Protein AF-A0A6L6JHS8-F1 (afdb_monomer)

Solvent-accessible surface area (backbone atoms only — not comparable to full-atom values): 5852 Å² total; per-residue (Å²): 134,89,77,78,85,77,58,64,76,78,71,48,80,60,59,57,98,88,36,49,46,73,53,50,49,50,37,46,49,68,16,49,50,54,20,61,74,34,54,91,40,62,73,65,15,51,48,33,54,68,42,35,65,56,46,46,51,52,42,51,52,54,44,68,78,38,78,58,49,69,59,52,52,50,46,35,63,73,76,53,56,80,68,93,66,79,89,72,74,85,83,82,82,86,128

Mean predicted aligned error: 9.4 Å

Secondary structure (DSSP, 8-state):
-------HHHHSPPEETTEEHHHHHHHHHHHHHHHHHTTTSHHHHHHHHHTHHHHHHHHHHHHHH-TTHHHHHHHHHHHS---S-TT--------

InterPro domains:
  IPR007792 Type IV secretion system VirB3/TrbD-like [PF05101] (2-87)

Organism: NCBI:txid1820333

pLDDT: mean 83.33, std 12.88, range [49.53, 96.69]

Sequence (95 aa):
MERTPVILGLTRQAKLWGLPMPYMLAVASVTVLPFMWTSQHLILSLTFLALGPVWYGLARIAAAANPNGTQVLRVILQKTPPALNRSRRKGRRYV

Structure (mmCIF, N/CA/C/O backbone):
data_AF-A0A6L6JHS8-F1
#
_entry.id   AF-A0A6L6JHS8-F1
#
loop_
_atom_site.group_PDB
_atom_site.id
_atom_site.type_symbol
_atom_site.label_atom_id
_atom_site.label_alt_id
_atom_site.label_comp_id
_atom_site.label_asym_id
_atom_site.label_entity_id
_atom_site.label_seq_id
_atom_site.pdbx_PDB_ins_code
_atom_site.Cartn_x
_atom_site.Cartn_y
_atom_site.Cartn_z
_atom_site.occupancy
_atom_site.B_iso_or_equiv
_atom_site.auth_seq_id
_atom_site.auth_comp_id
_atom_site.auth_asym_id
_atom_site.auth_atom_id
_atom_site.pdbx_PDB_model_num
ATOM 1 N N . MET A 1 1 ? -24.931 13.287 31.921 1.00 50.59 1 MET A N 1
ATOM 2 C CA . MET A 1 1 ? -23.905 12.681 31.044 1.00 50.59 1 MET A CA 1
ATOM 3 C C . MET A 1 1 ? -23.342 13.783 30.167 1.00 50.59 1 MET A C 1
ATOM 5 O O . MET A 1 1 ? -24.018 14.210 29.239 1.00 50.59 1 MET A O 1
ATOM 9 N N . GLU A 1 2 ? -22.166 14.300 30.509 1.00 61.75 2 GLU A N 1
ATOM 10 C CA . GLU A 1 2 ? -21.486 15.319 29.705 1.00 61.75 2 GLU A CA 1
ATOM 11 C C . GLU A 1 2 ? -21.052 14.697 28.373 1.00 61.75 2 GLU A C 1
ATOM 13 O O . GLU A 1 2 ? -20.355 13.682 28.347 1.00 61.75 2 GLU A O 1
ATOM 18 N N . ARG A 1 3 ? -21.514 15.255 27.250 1.00 67.81 3 ARG A N 1
ATOM 19 C CA . ARG A 1 3 ? -21.059 14.840 25.921 1.00 67.81 3 ARG A CA 1
ATOM 20 C C . ARG A 1 3 ? -19.918 15.754 25.506 1.00 67.81 3 ARG A C 1
ATOM 22 O O . ARG A 1 3 ? -20.149 16.911 25.172 1.00 67.81 3 ARG A O 1
ATOM 29 N N . THR A 1 4 ? -18.694 15.236 25.516 1.00 79.25 4 THR A N 1
ATOM 30 C CA . THR A 1 4 ? -17.547 15.932 24.925 1.00 79.25 4 THR A CA 1
ATOM 31 C C . THR A 1 4 ? -17.839 16.191 23.441 1.00 79.25 4 THR A C 1
ATOM 33 O O . THR A 1 4 ? -18.202 15.244 22.732 1.00 79.25 4 THR A O 1
ATOM 36 N N . PRO A 1 5 ? -17.712 17.434 22.942 1.00 76.75 5 PRO A N 1
ATOM 37 C CA . PRO A 1 5 ? -17.942 17.725 21.534 1.00 76.75 5 PRO A CA 1
ATOM 38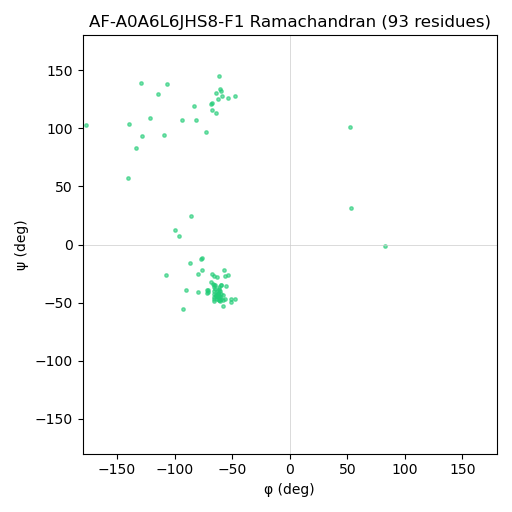 C C . PRO A 1 5 ? -16.906 16.981 20.683 1.00 76.75 5 PRO A C 1
ATOM 40 O O . PRO A 1 5 ? -15.709 17.257 20.738 1.00 76.75 5 PRO A O 1
ATOM 43 N N . VAL A 1 6 ? -17.364 16.006 19.895 1.00 76.94 6 VAL A N 1
ATOM 44 C CA . VAL A 1 6 ? -16.510 15.290 18.944 1.00 76.94 6 VAL A CA 1
ATOM 45 C C . VAL A 1 6 ? -16.382 16.144 17.691 1.00 76.94 6 VAL A C 1
ATOM 47 O O . VAL A 1 6 ? -17.309 16.239 16.889 1.00 76.94 6 VAL A O 1
ATOM 50 N N . ILE A 1 7 ? -15.212 16.749 17.500 1.00 83.44 7 ILE A N 1
ATOM 51 C CA . ILE A 1 7 ? -14.883 17.445 16.257 1.00 83.44 7 ILE A CA 1
ATOM 52 C C . ILE A 1 7 ? -14.646 16.377 15.185 1.00 83.44 7 ILE A C 1
ATOM 54 O O . ILE A 1 7 ? -13.558 15.810 15.076 1.00 83.44 7 ILE A O 1
ATOM 58 N N . LEU A 1 8 ? -15.680 16.098 14.389 1.00 74.94 8 LEU A N 1
ATOM 59 C CA . LEU A 1 8 ? -15.668 15.090 13.319 1.00 74.94 8 LEU A CA 1
ATOM 60 C C . LEU A 1 8 ? -14.513 15.281 12.320 1.00 74.94 8 LEU A C 1
ATOM 62 O O . LEU A 1 8 ? -14.046 14.318 11.717 1.00 74.94 8 LEU A O 1
ATOM 66 N N . GLY A 1 9 ? -14.018 16.512 12.165 1.00 77.38 9 GLY A N 1
ATOM 67 C CA . GLY A 1 9 ? -12.846 16.813 11.342 1.00 77.38 9 GLY A CA 1
ATOM 68 C C . GLY A 1 9 ? -11.546 16.191 11.867 1.00 77.38 9 GLY A C 1
ATOM 69 O O . GLY A 1 9 ? -10.764 15.685 11.070 1.00 77.38 9 GLY A O 1
ATOM 70 N N . LEU A 1 10 ? -11.339 16.162 13.191 1.00 76.00 10 LEU A N 1
ATOM 71 C CA . LEU A 1 10 ? -10.129 15.604 13.815 1.00 76.00 10 LEU A CA 1
ATOM 72 C C . LEU A 1 10 ? -10.163 14.075 13.908 1.00 76.00 10 LEU A C 1
ATOM 74 O O . LEU A 1 10 ? -9.120 13.429 13.972 1.00 76.00 10 LEU A O 1
ATOM 78 N N . THR A 1 11 ? -11.358 13.484 13.928 1.00 76.25 11 THR A N 1
ATOM 79 C CA . THR A 1 11 ? -11.526 12.025 13.962 1.00 76.25 11 THR A CA 1
ATOM 80 C C . THR A 1 11 ? -11.527 11.400 12.572 1.00 76.25 11 THR A C 1
ATOM 82 O O . THR A 1 11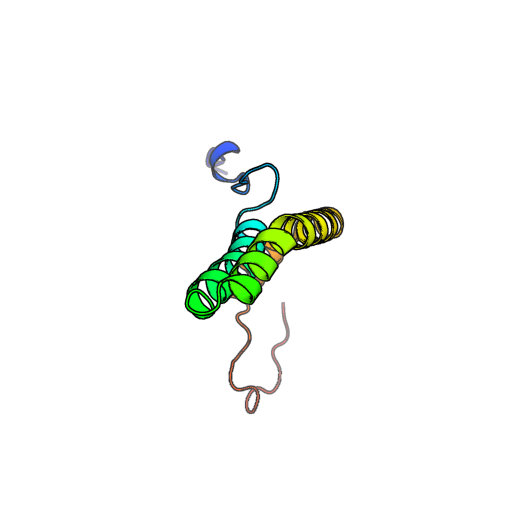 ? -11.343 10.186 12.444 1.00 76.25 11 THR A O 1
ATOM 85 N N . ARG A 1 12 ? -11.705 12.206 11.517 1.00 78.25 12 ARG A N 1
ATOM 86 C CA . ARG A 1 12 ? -11.666 11.728 10.139 1.00 78.25 12 ARG A CA 1
ATOM 87 C C . ARG A 1 12 ? -10.273 11.206 9.805 1.00 78.25 12 ARG A C 1
ATOM 89 O O . ARG A 1 12 ? -9.263 11.871 10.005 1.00 78.25 12 ARG A O 1
ATOM 96 N N . GLN A 1 13 ? -10.235 10.006 9.235 1.00 81.12 13 GLN A N 1
ATOM 97 C CA . GLN A 1 13 ? -9.008 9.401 8.735 1.00 81.12 13 GLN A CA 1
ATOM 98 C C . GLN A 1 13 ? -8.305 10.359 7.760 1.00 81.12 13 GLN A C 1
ATOM 100 O O . GLN A 1 13 ? -8.901 10.775 6.763 1.00 81.12 13 GLN A O 1
ATOM 105 N N . ALA A 1 14 ? -7.030 10.654 8.022 1.00 85.81 14 ALA A N 1
ATOM 106 C CA . ALA A 1 14 ? -6.191 11.399 7.094 1.00 85.81 14 ALA A CA 1
ATOM 107 C C . ALA A 1 14 ? -6.078 10.639 5.761 1.00 85.81 14 ALA A C 1
ATOM 109 O O . ALA A 1 14 ? -5.853 9.420 5.736 1.00 85.81 14 ALA A O 1
ATOM 110 N N . LYS A 1 15 ? -6.248 11.363 4.654 1.00 88.38 15 LYS A N 1
ATOM 111 C CA . LYS A 1 15 ? -6.161 10.836 3.291 1.00 88.38 15 LYS A CA 1
ATOM 112 C C . LYS A 1 15 ? -5.219 11.712 2.476 1.00 88.38 15 LYS A C 1
ATOM 114 O O . LYS A 1 15 ? -5.308 12.931 2.556 1.00 88.38 15 LYS A O 1
ATOM 119 N N . LEU A 1 16 ? -4.382 11.085 1.661 1.00 89.81 16 LEU A N 1
ATOM 120 C CA . LEU A 1 16 ? -3.601 11.751 0.624 1.00 89.81 16 LEU A CA 1
ATOM 121 C C . LEU A 1 16 ? -4.099 11.242 -0.723 1.00 89.81 16 LEU A C 1
ATOM 123 O O . LEU A 1 16 ? -4.251 10.037 -0.907 1.00 89.81 16 LEU A O 1
ATOM 127 N N . TRP A 1 17 ? -4.416 12.164 -1.635 1.00 89.12 17 TRP A N 1
ATOM 128 C CA . TRP A 1 17 ? -4.877 11.840 -2.992 1.00 89.12 17 TRP A CA 1
ATOM 129 C C . TRP A 1 17 ? -6.079 10.872 -3.018 1.00 89.12 17 TRP A C 1
ATOM 131 O O . TRP A 1 17 ? -6.251 10.059 -3.917 1.00 89.12 17 TRP A O 1
ATOM 141 N N . GLY A 1 18 ? -6.943 10.948 -1.999 1.00 87.94 18 GLY A N 1
ATOM 142 C CA . GLY A 1 18 ? -8.137 10.105 -1.876 1.00 87.94 18 GLY A CA 1
ATOM 143 C C . GLY A 1 18 ? -7.896 8.714 -1.277 1.00 87.94 18 GLY A C 1
ATOM 144 O O . GLY A 1 18 ? -8.865 7.979 -1.062 1.00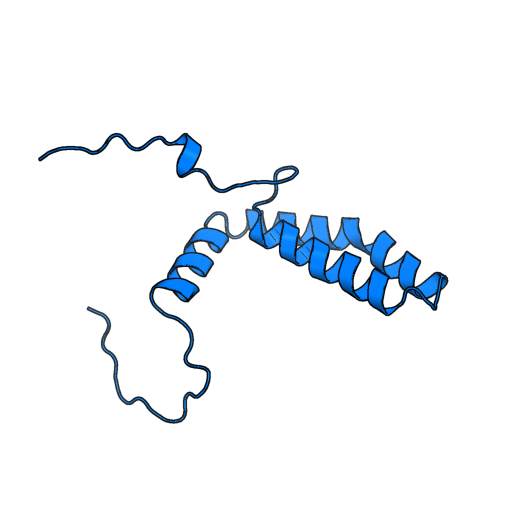 87.94 18 GLY A O 1
ATOM 145 N N . LEU A 1 19 ? -6.654 8.360 -0.943 1.00 90.00 19 LEU A N 1
ATOM 146 C CA . LEU A 1 19 ? -6.290 7.092 -0.318 1.00 90.00 19 LEU A CA 1
ATOM 147 C C . LEU A 1 19 ? -5.926 7.307 1.171 1.00 90.00 19 LEU A C 1
ATOM 149 O O . LEU A 1 19 ? -5.281 8.304 1.504 1.00 90.00 19 LEU A O 1
ATOM 153 N N . PRO A 1 20 ? -6.358 6.437 2.109 1.00 91.06 20 PRO A N 1
ATOM 154 C CA . PRO A 1 20 ? -6.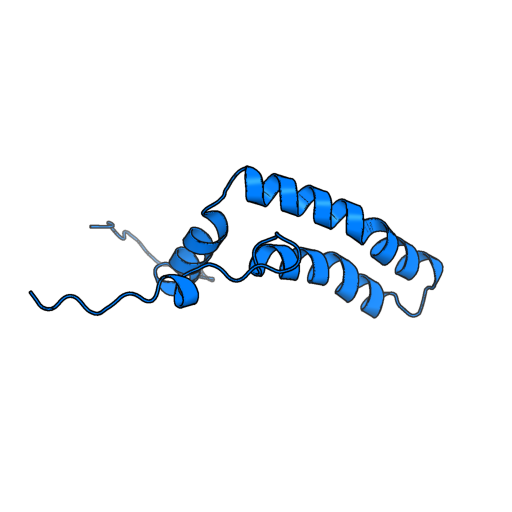011 6.598 3.522 1.00 91.06 20 PRO A CA 1
ATOM 155 C C . PRO A 1 20 ? -4.498 6.535 3.762 1.00 91.06 20 PRO A C 1
ATOM 157 O O . PRO A 1 20 ? -3.805 5.741 3.127 1.00 91.06 20 PRO A O 1
ATOM 160 N N . MET A 1 21 ? -4.002 7.322 4.723 1.00 90.88 21 MET A N 1
ATOM 161 C CA . MET A 1 21 ? -2.560 7.470 4.986 1.00 90.88 21 MET A CA 1
ATOM 162 C C . MET A 1 21 ? -1.765 6.155 5.065 1.00 90.88 21 MET A C 1
ATOM 164 O O . MET A 1 21 ? -0.735 6.075 4.403 1.00 90.88 21 MET A O 1
ATOM 168 N N . PRO A 1 22 ? -2.203 5.105 5.790 1.00 90.75 22 PRO A N 1
ATOM 169 C CA . PRO A 1 22 ? -1.435 3.860 5.874 1.00 90.75 22 PRO A CA 1
ATOM 170 C C . PRO A 1 22 ? -1.232 3.168 4.520 1.00 90.75 22 PRO A C 1
ATOM 172 O O . PRO A 1 22 ? -0.159 2.634 4.262 1.00 90.75 22 PRO A O 1
ATOM 175 N N . TYR A 1 23 ? -2.233 3.213 3.636 1.00 90.94 23 TYR A N 1
ATOM 176 C CA . TYR A 1 23 ? -2.124 2.639 2.294 1.00 90.94 23 TYR A CA 1
ATOM 177 C C . TYR A 1 23 ? -1.204 3.476 1.403 1.00 90.94 23 TYR A C 1
ATOM 179 O O . TYR A 1 23 ? -0.399 2.915 0.669 1.00 90.94 23 TYR A O 1
ATOM 187 N N . MET A 1 24 ? -1.270 4.808 1.504 1.00 93.25 24 MET A N 1
ATOM 188 C CA . MET A 1 24 ? -0.334 5.693 0.796 1.00 93.25 24 MET A CA 1
ATOM 189 C C . MET A 1 24 ? 1.105 5.472 1.239 1.00 93.25 24 MET A C 1
ATOM 191 O O . MET A 1 24 ? 1.995 5.399 0.398 1.00 93.25 24 MET A O 1
ATOM 195 N N . LEU A 1 25 ? 1.327 5.322 2.546 1.00 93.44 25 LEU A N 1
ATOM 196 C CA . LEU A 1 25 ? 2.639 4.991 3.084 1.00 93.44 25 LEU A CA 1
ATOM 197 C C . LEU A 1 25 ? 3.120 3.643 2.555 1.00 93.44 25 LEU A C 1
ATOM 199 O O . LEU A 1 25 ? 4.254 3.567 2.114 1.00 93.44 25 LEU A O 1
ATOM 203 N N . ALA A 1 26 ? 2.265 2.618 2.504 1.00 93.50 26 ALA A N 1
ATOM 204 C CA . ALA A 1 26 ? 2.634 1.326 1.928 1.00 93.50 26 ALA A CA 1
ATOM 205 C C . ALA A 1 26 ? 3.036 1.436 0.444 1.00 93.50 26 ALA A C 1
ATOM 207 O O . ALA A 1 26 ? 4.069 0.898 0.051 1.00 93.50 26 ALA A O 1
ATOM 208 N N . VAL A 1 27 ? 2.274 2.179 -0.368 1.00 95.19 27 VAL A N 1
ATOM 209 C CA . VAL A 1 27 ? 2.607 2.428 -1.785 1.00 95.19 27 VAL A CA 1
ATOM 210 C C . VAL A 1 27 ? 3.940 3.160 -1.906 1.00 95.19 27 VAL A C 1
ATOM 212 O O . VAL A 1 27 ? 4.808 2.736 -2.668 1.00 95.19 27 VAL A O 1
ATOM 215 N N . ALA A 1 28 ? 4.135 4.225 -1.125 1.00 94.00 28 ALA A N 1
ATOM 216 C CA . ALA A 1 28 ? 5.387 4.968 -1.100 1.00 94.00 28 ALA A CA 1
ATOM 217 C C . ALA A 1 28 ? 6.553 4.084 -0.642 1.00 94.00 28 ALA A C 1
ATOM 219 O O . ALA A 1 28 ? 7.616 4.136 -1.242 1.00 94.00 28 ALA A O 1
ATOM 220 N N . SER A 1 29 ? 6.363 3.218 0.353 1.00 95.12 29 SER A N 1
ATOM 221 C CA . SER A 1 29 ? 7.396 2.292 0.813 1.00 95.12 29 SER A CA 1
ATOM 222 C C . SER A 1 29 ? 7.809 1.310 -0.279 1.00 95.12 29 SER A C 1
ATOM 224 O O . SER A 1 29 ? 9.000 1.131 -0.488 1.00 95.12 29 SER A O 1
ATOM 226 N N . VAL A 1 30 ? 6.861 0.713 -1.005 1.00 95.12 30 VAL A N 1
ATOM 227 C CA . VAL A 1 30 ? 7.161 -0.268 -2.067 1.00 95.12 30 VAL A CA 1
ATOM 228 C C . VAL A 1 30 ? 7.677 0.397 -3.350 1.00 95.12 30 VAL A C 1
ATOM 230 O O . VAL A 1 30 ? 8.371 -0.237 -4.135 1.00 95.12 30 VAL A O 1
ATOM 233 N N . THR A 1 31 ? 7.392 1.682 -3.559 1.00 94.38 31 THR A N 1
ATOM 234 C CA . THR A 1 31 ? 7.847 2.422 -4.748 1.00 94.38 31 THR A CA 1
ATOM 235 C C . THR A 1 31 ? 9.179 3.129 -4.485 1.00 94.38 31 THR A C 1
ATOM 237 O O . THR A 1 31 ? 10.162 2.913 -5.188 1.00 94.38 31 THR A O 1
ATOM 240 N N . VAL A 1 32 ? 9.233 3.958 -3.441 1.00 93.88 32 VAL A N 1
ATOM 241 C CA . VAL A 1 32 ? 10.347 4.870 -3.150 1.00 93.88 32 VAL A CA 1
ATOM 242 C C . VAL A 1 32 ? 11.521 4.151 -2.491 1.00 93.88 32 VAL A C 1
ATOM 244 O O . VAL A 1 32 ? 12.658 4.426 -2.860 1.00 93.88 32 VAL A O 1
ATOM 247 N N . LEU A 1 33 ? 11.298 3.218 -1.552 1.00 94.56 33 LEU A N 1
ATOM 248 C CA . LEU A 1 33 ? 12.430 2.550 -0.888 1.00 94.56 33 LEU A CA 1
ATOM 249 C C . LEU A 1 33 ? 13.242 1.693 -1.868 1.00 94.56 33 LEU A C 1
ATOM 251 O O . LEU A 1 33 ? 14.464 1.851 -1.890 1.00 94.56 33 LEU A O 1
ATOM 255 N N . PRO A 1 34 ? 12.629 0.854 -2.729 1.00 93.38 34 PRO A N 1
ATOM 256 C CA . PRO A 1 34 ? 13.390 0.130 -3.740 1.00 93.38 34 PRO A CA 1
ATOM 257 C C . PRO A 1 34 ? 14.016 1.059 -4.775 1.00 93.38 34 PRO A C 1
ATOM 259 O O . PRO A 1 34 ? 15.151 0.819 -5.174 1.00 93.38 34 PRO A O 1
ATOM 262 N N . PHE A 1 35 ? 13.338 2.145 -5.166 1.00 93.25 35 PHE A N 1
ATOM 263 C CA . PHE A 1 35 ? 13.911 3.176 -6.037 1.00 93.25 35 PHE A CA 1
ATOM 264 C C . PHE A 1 35 ? 15.207 3.761 -5.451 1.00 93.25 35 PHE A C 1
ATOM 266 O O . PHE A 1 35 ? 16.215 3.833 -6.153 1.00 93.25 35 PHE A O 1
ATOM 273 N N . MET A 1 36 ? 15.202 4.117 -4.159 1.00 92.69 36 MET A N 1
ATOM 274 C CA . MET A 1 36 ? 16.381 4.635 -3.456 1.00 92.69 36 MET A CA 1
ATOM 275 C C . MET A 1 36 ? 17.480 3.577 -3.337 1.00 92.69 36 MET A C 1
ATOM 277 O O . MET A 1 36 ? 18.641 3.869 -3.619 1.00 92.69 36 MET A O 1
ATOM 281 N N . TRP A 1 37 ? 17.116 2.346 -2.971 1.00 94.00 37 TRP A N 1
ATOM 282 C CA . TRP A 1 37 ? 18.058 1.231 -2.840 1.00 94.00 37 TRP A CA 1
ATOM 283 C C . TRP A 1 37 ? 18.744 0.896 -4.168 1.00 94.00 37 TRP A C 1
ATOM 285 O O . TRP A 1 37 ? 19.928 0.583 -4.208 1.00 94.00 37 TRP A O 1
ATOM 295 N N . THR A 1 38 ? 18.002 0.978 -5.270 1.00 93.50 38 THR A N 1
ATOM 296 C CA . THR A 1 38 ? 18.467 0.598 -6.611 1.00 93.50 38 THR A CA 1
ATOM 297 C C . THR A 1 38 ? 18.905 1.796 -7.444 1.00 93.50 38 THR A C 1
ATOM 299 O O . THR A 1 38 ? 19.133 1.658 -8.641 1.00 93.50 38 THR A O 1
ATOM 302 N N . SER A 1 39 ? 19.074 2.963 -6.817 1.00 87.62 39 SER A N 1
ATOM 303 C CA . SER A 1 39 ? 19.428 4.229 -7.474 1.00 87.62 39 SER A CA 1
ATOM 304 C C . SER A 1 39 ? 20.721 4.168 -8.297 1.00 87.62 39 SER A C 1
ATOM 306 O O . SER A 1 39 ? 20.844 4.880 -9.289 1.00 87.62 39 SER A O 1
ATOM 308 N N . GLN A 1 40 ? 21.657 3.278 -7.948 1.00 88.62 40 GLN A N 1
ATOM 309 C CA . GLN A 1 40 ? 22.878 3.021 -8.725 1.00 88.62 40 GLN A CA 1
ATOM 310 C C . GLN A 1 40 ? 22.601 2.367 -10.092 1.00 88.62 40 GLN A C 1
ATOM 312 O O . GLN A 1 40 ? 23.381 2.525 -11.028 1.00 88.62 40 GLN A O 1
ATOM 317 N N . HIS A 1 41 ? 21.483 1.652 -10.229 1.00 90.75 41 HIS A N 1
ATOM 318 C CA . HIS A 1 41 ? 21.062 0.976 -11.451 1.00 90.75 41 HIS A CA 1
ATOM 319 C C . HIS A 1 41 ? 19.859 1.693 -12.068 1.00 90.75 41 HIS A C 1
ATOM 321 O O . HIS A 1 41 ? 18.707 1.401 -11.747 1.00 90.75 41 HIS A O 1
ATOM 327 N N . LEU A 1 42 ? 20.129 2.598 -13.011 1.00 89.19 42 LEU A N 1
ATOM 328 C CA . LEU A 1 42 ? 19.128 3.490 -13.607 1.00 89.19 42 LEU A CA 1
ATOM 329 C C . LEU A 1 42 ? 17.877 2.760 -14.132 1.00 89.19 42 LEU A C 1
ATOM 331 O O . LEU A 1 42 ? 16.758 3.161 -13.823 1.00 89.19 42 LEU A O 1
ATOM 335 N N . ILE A 1 43 ? 18.054 1.663 -14.875 1.00 92.12 43 ILE A N 1
ATOM 336 C CA . ILE A 1 43 ? 16.948 0.893 -15.477 1.00 92.12 43 ILE A CA 1
ATOM 337 C C . ILE A 1 43 ? 16.052 0.270 -14.397 1.00 92.12 43 ILE A C 1
ATOM 339 O O . ILE A 1 43 ? 14.822 0.307 -14.478 1.00 92.12 43 ILE A O 1
ATOM 343 N N . LEU A 1 44 ? 16.674 -0.287 -13.362 1.00 90.38 44 LEU A N 1
ATOM 344 C CA . LEU A 1 44 ? 15.986 -0.993 -12.289 1.00 90.38 44 LEU A CA 1
ATOM 345 C C . LEU A 1 44 ? 15.234 0.005 -11.390 1.00 90.38 44 LEU A C 1
ATOM 347 O O . LEU A 1 44 ? 14.060 -0.193 -11.079 1.00 90.38 44 LEU A O 1
ATOM 351 N N . SER A 1 45 ? 15.870 1.136 -11.079 1.00 89.25 45 SER A N 1
ATOM 352 C CA . SER A 1 45 ? 15.270 2.234 -10.320 1.00 89.25 45 SER A CA 1
ATOM 353 C C . SER A 1 45 ? 14.048 2.832 -11.036 1.00 89.25 45 SER A C 1
ATOM 355 O O . SER A 1 45 ? 12.968 2.923 -10.445 1.00 89.25 45 SER A O 1
ATOM 357 N N . LEU A 1 46 ? 14.157 3.139 -12.338 1.00 92.00 46 LEU A N 1
ATOM 358 C CA . LEU A 1 46 ? 13.024 3.635 -13.135 1.00 92.00 46 LEU A CA 1
ATOM 359 C C . LEU A 1 46 ? 11.856 2.645 -13.172 1.00 92.00 46 LEU A C 1
ATOM 361 O O . LEU A 1 46 ? 10.703 3.069 -13.169 1.00 92.00 46 LEU A O 1
ATOM 365 N N . THR A 1 47 ? 12.140 1.342 -13.174 1.00 93.06 47 THR A N 1
ATOM 366 C CA . THR A 1 47 ? 11.101 0.303 -13.170 1.00 93.06 47 THR A CA 1
ATOM 367 C C . THR A 1 47 ? 10.256 0.370 -11.897 1.00 93.06 47 THR A C 1
ATOM 369 O O . THR A 1 47 ? 9.029 0.333 -11.972 1.00 93.06 47 THR A O 1
ATOM 372 N N . PHE A 1 48 ? 10.879 0.539 -10.726 1.00 90.62 48 PHE A N 1
ATOM 373 C CA . PHE A 1 48 ? 10.139 0.698 -9.471 1.00 90.62 48 PHE A CA 1
ATOM 374 C C . PHE A 1 48 ? 9.282 1.959 -9.455 1.00 90.62 48 PHE A C 1
ATOM 376 O O . PHE A 1 48 ? 8.133 1.906 -9.017 1.00 90.62 48 PHE A O 1
ATOM 383 N N . LEU A 1 49 ? 9.801 3.069 -9.983 1.00 91.00 49 LEU A N 1
ATOM 384 C CA . LEU A 1 49 ? 9.037 4.309 -10.086 1.00 91.00 49 LEU A CA 1
ATOM 385 C C . LEU A 1 49 ? 7.848 4.166 -11.054 1.00 91.00 49 LEU A C 1
ATOM 387 O O . LEU A 1 49 ? 6.735 4.578 -10.727 1.00 91.00 49 LEU A O 1
ATOM 391 N N . ALA A 1 50 ? 8.058 3.517 -12.204 1.00 93.69 50 ALA A N 1
ATOM 392 C CA . ALA A 1 50 ? 7.024 3.240 -13.202 1.00 93.69 50 ALA A CA 1
ATOM 393 C C . ALA A 1 50 ? 5.941 2.271 -12.697 1.00 93.69 50 ALA A C 1
ATOM 395 O O . ALA A 1 50 ? 4.794 2.351 -13.133 1.00 93.69 50 ALA A O 1
ATOM 396 N N . LEU A 1 51 ? 6.269 1.387 -11.750 1.00 94.88 51 LEU A N 1
ATOM 397 C CA . LEU A 1 51 ? 5.300 0.522 -11.071 1.00 94.88 51 LEU A CA 1
ATOM 398 C C . LEU A 1 51 ? 4.465 1.260 -10.009 1.00 94.88 51 LEU A C 1
ATOM 400 O O . LEU A 1 51 ? 3.455 0.724 -9.554 1.00 94.88 51 LEU A O 1
ATOM 404 N N . GLY A 1 52 ? 4.822 2.490 -9.629 1.00 93.25 52 GLY A N 1
ATOM 405 C CA . GLY A 1 52 ? 4.097 3.287 -8.631 1.00 93.25 52 GLY A CA 1
ATOM 406 C C . GLY A 1 52 ? 2.581 3.397 -8.877 1.00 93.25 52 GLY A C 1
ATOM 407 O O . GLY A 1 52 ? 1.802 3.104 -7.965 1.00 93.25 52 GLY A O 1
ATOM 408 N N . PRO A 1 53 ? 2.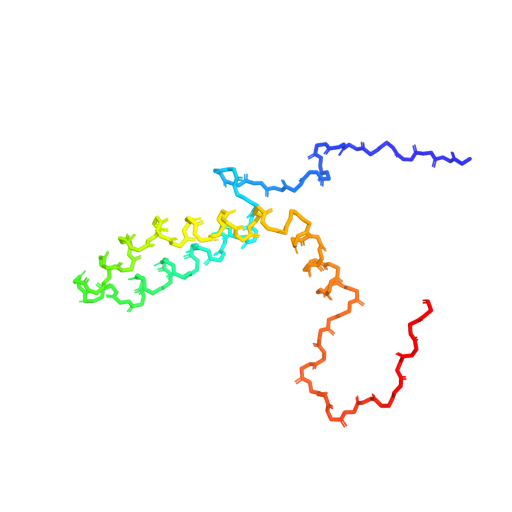116 3.744 -10.095 1.00 95.31 53 PRO A N 1
ATOM 409 C CA . PRO A 1 53 ? 0.693 3.762 -10.437 1.00 95.31 53 PRO A CA 1
ATOM 410 C C . PRO A 1 53 ? -0.000 2.402 -10.283 1.00 95.31 53 PRO A C 1
ATOM 412 O O . PRO A 1 53 ? -1.159 2.350 -9.867 1.00 95.31 53 PRO A O 1
ATOM 415 N N . VAL A 1 54 ? 0.704 1.300 -10.565 1.00 96.69 54 VAL A N 1
ATOM 416 C CA . VAL A 1 54 ? 0.174 -0.063 -10.391 1.00 96.69 54 VAL A CA 1
ATOM 417 C C . VAL A 1 54 ? -0.064 -0.340 -8.908 1.00 96.69 54 VAL A C 1
ATOM 419 O O . VAL A 1 54 ? -1.164 -0.740 -8.520 1.00 96.69 54 VAL A O 1
ATOM 422 N N . TRP A 1 55 ? 0.922 -0.043 -8.056 1.00 95.62 55 TRP A N 1
ATOM 423 C CA . TRP A 1 55 ? 0.785 -0.171 -6.603 1.00 95.62 55 TRP A CA 1
ATOM 424 C C . TRP A 1 55 ? -0.321 0.718 -6.043 1.00 95.62 55 TRP A C 1
ATOM 426 O O . TRP A 1 55 ? -1.093 0.284 -5.187 1.00 95.62 55 TRP A O 1
ATOM 436 N N . TYR A 1 56 ? -0.442 1.941 -6.555 1.00 94.94 56 TYR A N 1
ATOM 437 C CA . TYR A 1 56 ? -1.519 2.849 -6.185 1.00 94.94 56 TYR A CA 1
ATOM 438 C C . TYR A 1 56 ? -2.898 2.275 -6.540 1.00 94.94 56 TYR A C 1
ATOM 440 O O . TYR A 1 56 ? -3.797 2.275 -5.697 1.00 94.94 56 TYR A O 1
ATOM 448 N N . GLY A 1 57 ? -3.062 1.728 -7.749 1.00 95.81 57 GLY A N 1
ATOM 449 C CA . GLY A 1 57 ? -4.291 1.059 -8.175 1.00 95.81 57 GLY A CA 1
ATOM 450 C C . GLY A 1 57 ? -4.658 -0.115 -7.265 1.00 95.81 57 GLY A C 1
ATOM 451 O O . GLY A 1 57 ? -5.784 -0.187 -6.768 1.00 95.81 57 GLY A O 1
ATOM 452 N N . LEU A 1 58 ? -3.691 -0.982 -6.953 1.00 95.19 58 LEU A N 1
ATOM 453 C CA . LEU A 1 58 ? -3.888 -2.091 -6.014 1.00 95.19 58 LEU A CA 1
ATOM 454 C C . LEU A 1 58 ? -4.299 -1.600 -4.623 1.00 95.19 58 LEU A C 1
ATOM 456 O O . LEU A 1 58 ? -5.228 -2.136 -4.019 1.00 95.19 58 LEU A O 1
ATOM 460 N N . ALA A 1 59 ? -3.664 -0.540 -4.124 1.00 93.44 59 ALA A N 1
ATOM 461 C CA . ALA A 1 59 ? -4.001 0.031 -2.830 1.00 93.44 59 ALA A CA 1
ATOM 462 C C . ALA A 1 59 ? -5.404 0.663 -2.817 1.00 93.44 59 ALA A C 1
ATOM 464 O O . ALA A 1 59 ? -6.106 0.569 -1.809 1.00 93.44 59 ALA A O 1
ATOM 465 N N . ARG A 1 60 ? -5.858 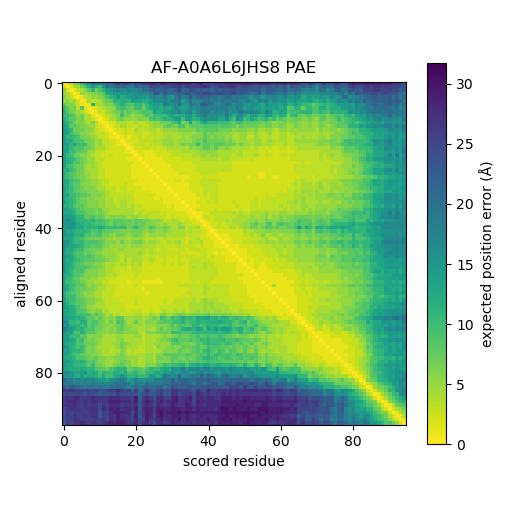1.247 -3.936 1.00 93.62 60 ARG A N 1
ATOM 466 C CA . ARG A 1 60 ? -7.239 1.735 -4.100 1.00 93.62 60 ARG A CA 1
ATOM 467 C C . ARG A 1 60 ? -8.248 0.596 -4.036 1.00 93.62 60 ARG A C 1
ATOM 469 O O . ARG A 1 60 ? -9.245 0.736 -3.331 1.00 93.62 60 ARG A O 1
ATOM 476 N N . ILE A 1 61 ? -7.973 -0.524 -4.702 1.00 94.44 61 ILE A N 1
ATOM 477 C CA . ILE A 1 61 ? -8.826 -1.720 -4.653 1.00 94.44 61 ILE A CA 1
ATOM 478 C C . ILE A 1 61 ? -8.873 -2.276 -3.225 1.00 94.44 61 ILE A C 1
ATOM 480 O O . ILE A 1 61 ? -9.955 -2.514 -2.693 1.00 94.44 61 ILE A O 1
ATOM 484 N N . ALA A 1 62 ? -7.724 -2.404 -2.558 1.00 91.12 62 ALA A N 1
ATOM 485 C CA . ALA A 1 62 ? -7.655 -2.892 -1.181 1.00 91.12 62 ALA A CA 1
ATOM 486 C C . ALA A 1 62 ? -8.406 -1.981 -0.192 1.00 91.12 62 ALA A C 1
ATOM 488 O O . ALA A 1 62 ? -9.117 -2.467 0.689 1.00 91.12 62 ALA A O 1
ATOM 489 N N . ALA A 1 63 ? -8.280 -0.660 -0.349 1.00 89.50 63 ALA A N 1
ATOM 490 C CA . ALA A 1 63 ? -8.996 0.315 0.469 1.00 89.50 63 ALA A CA 1
ATOM 491 C C . ALA A 1 63 ? -10.511 0.315 0.195 1.00 89.50 63 ALA A C 1
ATOM 493 O O . ALA A 1 63 ? -11.290 0.559 1.114 1.00 89.50 63 ALA A O 1
ATOM 494 N N . ALA A 1 64 ? -10.933 0.035 -1.043 1.00 89.62 64 ALA A N 1
ATOM 495 C CA . ALA A 1 64 ? -12.343 -0.118 -1.393 1.00 89.62 64 ALA A CA 1
ATOM 496 C C . ALA A 1 64 ? -12.939 -1.417 -0.826 1.00 89.62 64 ALA A C 1
ATOM 498 O O . ALA A 1 64 ? -14.058 -1.399 -0.323 1.00 89.62 64 ALA A O 1
ATOM 499 N N . ALA A 1 65 ? -12.178 -2.516 -0.847 1.00 90.38 65 ALA A N 1
ATOM 500 C CA . ALA A 1 65 ? -12.599 -3.794 -0.277 1.00 90.38 65 ALA A CA 1
ATOM 501 C C . ALA A 1 65 ? -12.766 -3.732 1.252 1.00 90.38 65 ALA A C 1
ATOM 503 O O . ALA A 1 65 ? -13.658 -4.372 1.796 1.00 90.38 65 ALA A O 1
ATOM 504 N 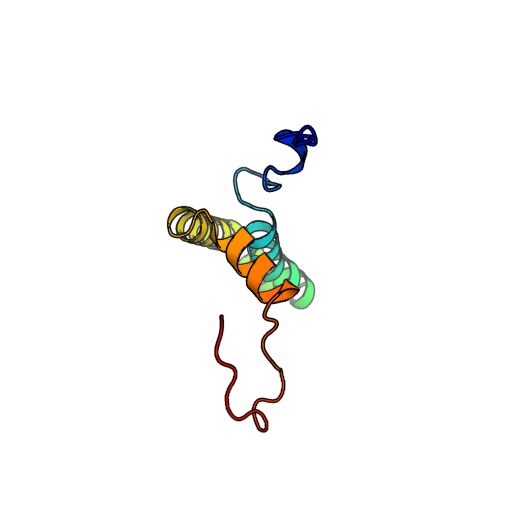N . ASN A 1 66 ? -11.928 -2.951 1.948 1.00 86.44 66 ASN A N 1
ATOM 505 C CA . ASN A 1 66 ? -11.961 -2.815 3.406 1.00 86.44 66 ASN A CA 1
ATOM 506 C C . ASN A 1 66 ? -11.886 -1.342 3.853 1.00 86.44 66 ASN A C 1
ATOM 508 O O . ASN A 1 66 ? -10.818 -0.871 4.259 1.00 86.44 66 ASN A O 1
ATOM 512 N N . PRO A 1 67 ? -13.017 -0.611 3.874 1.00 78.75 67 PRO A N 1
ATOM 513 C CA . PRO A 1 67 ? -13.030 0.822 4.186 1.00 78.75 67 PRO A CA 1
ATOM 514 C C . PRO A 1 67 ? -12.565 1.149 5.615 1.00 78.75 67 PRO A C 1
ATOM 516 O O . PRO A 1 67 ? -11.990 2.211 5.847 1.00 78.75 67 PRO A O 1
ATOM 519 N N . ASN A 1 68 ? -12.754 0.222 6.561 1.00 83.62 68 ASN A N 1
ATOM 520 C CA . ASN A 1 68 ? -12.337 0.364 7.961 1.00 83.62 68 ASN A CA 1
ATOM 521 C C . ASN A 1 68 ? -10.980 -0.297 8.262 1.00 83.62 68 ASN A C 1
ATOM 523 O O . ASN A 1 68 ? -10.575 -0.361 9.424 1.00 83.62 68 ASN A O 1
ATOM 527 N N . GLY A 1 69 ? -10.262 -0.791 7.245 1.00 81.62 69 GLY A N 1
ATOM 528 C CA . GLY A 1 69 ? -9.018 -1.545 7.429 1.00 81.62 69 GLY A CA 1
ATOM 529 C C . GLY A 1 69 ? -7.962 -0.787 8.242 1.00 81.62 69 GLY A C 1
ATOM 530 O O . GLY A 1 69 ? -7.291 -1.368 9.092 1.00 81.62 69 GLY A O 1
ATOM 531 N N . THR A 1 70 ? -7.878 0.536 8.075 1.00 81.62 70 THR A N 1
ATOM 532 C CA . THR A 1 70 ? -6.969 1.392 8.855 1.00 81.62 70 THR A CA 1
ATOM 533 C C . THR A 1 70 ? -7.322 1.444 10.338 1.00 81.62 70 THR A C 1
ATOM 535 O O . THR A 1 70 ? -6.431 1.429 11.188 1.00 81.62 70 THR A O 1
ATOM 538 N N . GLN A 1 71 ? -8.613 1.499 10.665 1.00 83.69 71 GLN A N 1
ATOM 539 C CA . GLN A 1 71 ? -9.089 1.536 12.042 1.00 83.69 71 GLN A CA 1
ATOM 540 C C . GLN A 1 71 ? -8.873 0.185 12.722 1.00 83.69 71 GLN A C 1
ATOM 542 O O . GLN A 1 71 ? -8.412 0.144 13.860 1.00 83.69 71 GLN A O 1
ATOM 547 N N . VAL A 1 72 ? -9.122 -0.912 12.004 1.00 83.38 72 VAL A N 1
ATOM 548 C CA . VAL A 1 72 ? -8.835 -2.269 12.483 1.00 83.38 72 VAL A CA 1
ATOM 549 C C . VAL A 1 72 ? -7.343 -2.434 12.758 1.00 83.38 72 VAL A C 1
ATOM 551 O O . VAL A 1 72 ? -6.974 -2.847 13.854 1.00 83.38 72 VAL A O 1
ATOM 554 N N . LEU A 1 73 ? -6.476 -2.031 11.822 1.00 82.81 73 LEU A N 1
ATOM 555 C CA . LEU A 1 73 ? -5.026 -2.088 12.009 1.00 82.81 73 LEU A CA 1
ATOM 556 C C . LEU A 1 73 ? -4.586 -1.282 13.239 1.00 82.81 73 LEU A C 1
ATOM 558 O O . LEU A 1 73 ? -3.799 -1.766 14.049 1.00 82.81 73 LEU A O 1
ATOM 562 N N . ARG A 1 74 ? -5.141 -0.078 13.425 1.00 84.25 74 ARG A N 1
ATOM 563 C CA . ARG A 1 74 ? -4.884 0.748 14.610 1.00 84.25 74 ARG A CA 1
ATOM 564 C C . ARG A 1 74 ? -5.294 0.037 15.899 1.00 84.25 74 ARG A C 1
ATOM 566 O O . ARG A 1 74 ? -4.519 0.036 16.850 1.00 84.25 74 ARG A O 1
ATOM 573 N N . VAL A 1 75 ? -6.489 -0.552 15.948 1.00 85.62 75 VAL A N 1
ATOM 574 C CA . VAL A 1 75 ? -6.975 -1.272 17.135 1.00 85.62 75 VAL A CA 1
ATOM 575 C C . VAL A 1 75 ? -6.105 -2.492 17.418 1.00 85.62 75 VAL A C 1
ATOM 577 O O . VAL A 1 75 ? -5.716 -2.684 18.565 1.00 85.62 75 VAL A O 1
ATOM 580 N N . ILE A 1 76 ? -5.729 -3.267 16.399 1.00 84.81 76 ILE A N 1
ATOM 581 C CA . ILE A 1 76 ? -4.816 -4.404 16.562 1.00 84.81 76 ILE A CA 1
ATOM 582 C C . ILE A 1 76 ? -3.491 -3.918 17.154 1.00 84.81 76 ILE A C 1
ATOM 584 O O . ILE A 1 76 ? -3.087 -4.400 18.202 1.00 84.81 76 ILE A O 1
ATOM 588 N N . LEU A 1 77 ? -2.851 -2.907 16.566 1.00 84.50 77 LEU A N 1
ATOM 589 C CA . LEU A 1 77 ? -1.558 -2.417 17.052 1.00 84.50 77 LEU A CA 1
ATOM 590 C C . LEU A 1 77 ? -1.627 -1.803 18.463 1.00 84.50 77 LEU A C 1
ATOM 592 O O . LEU A 1 77 ? -0.681 -1.949 19.231 1.00 84.50 77 LEU A O 1
ATOM 596 N N . GLN A 1 78 ? -2.728 -1.133 18.824 1.00 86.94 78 GLN A N 1
ATOM 597 C CA . GLN A 1 78 ? -2.858 -0.427 20.110 1.00 86.94 78 GLN A CA 1
ATOM 598 C C . GLN A 1 78 ? -3.430 -1.288 21.241 1.00 86.94 78 GLN A C 1
ATOM 600 O O . GLN A 1 78 ? -3.027 -1.142 22.392 1.00 86.94 78 GLN A O 1
ATOM 605 N N . LYS A 1 79 ? -4.417 -2.138 20.946 1.00 85.31 79 LYS A N 1
ATOM 606 C CA . LYS A 1 79 ? -5.178 -2.907 21.944 1.00 85.31 79 LYS A CA 1
ATOM 607 C C . LYS A 1 79 ? -4.823 -4.385 21.947 1.00 85.31 79 LYS A C 1
ATOM 609 O O . LYS A 1 79 ? -4.986 -5.041 22.972 1.00 85.31 79 LYS A O 1
ATOM 614 N N . THR A 1 80 ? -4.359 -4.933 20.829 1.00 83.19 80 THR A N 1
ATOM 615 C CA . THR A 1 80 ? -4.046 -6.365 20.720 1.00 83.19 80 THR A CA 1
ATOM 616 C C . THR A 1 80 ? -2.775 -6.593 19.898 1.00 83.19 80 THR A C 1
ATOM 618 O O . THR A 1 80 ? -2.824 -7.289 18.879 1.00 83.19 80 THR A O 1
ATOM 621 N N . PRO A 1 81 ? -1.632 -5.995 20.297 1.00 78.38 81 PRO A N 1
ATOM 622 C CA . PRO A 1 81 ? -0.409 -6.113 19.522 1.00 78.38 81 PRO A CA 1
ATOM 623 C C . PRO A 1 81 ? -0.020 -7.594 19.408 1.00 78.38 81 PRO A C 1
ATOM 625 O O . PRO A 1 81 ? -0.046 -8.318 20.414 1.00 78.38 81 PRO A O 1
ATOM 628 N N . PRO A 1 82 ? 0.312 -8.082 18.201 1.00 71.88 82 PRO A N 1
ATOM 629 C CA . PRO A 1 82 ? 0.723 -9.464 18.024 1.00 71.88 82 PRO A CA 1
ATOM 630 C C . PRO A 1 82 ? 2.003 -9.714 18.829 1.00 71.88 82 PRO A C 1
ATOM 632 O O . PRO A 1 82 ? 2.996 -9.003 18.689 1.00 71.88 82 PRO A O 1
ATOM 635 N N . ALA A 1 83 ? 1.979 -10.718 19.707 1.00 72.88 83 ALA A N 1
ATOM 636 C CA . ALA A 1 83 ? 3.161 -11.097 20.470 1.00 72.88 83 ALA A CA 1
ATOM 637 C C . ALA A 1 83 ? 4.216 -11.686 19.517 1.00 72.88 83 ALA A C 1
ATOM 639 O O . ALA A 1 83 ? 3.990 -12.750 18.944 1.00 72.88 83 ALA A O 1
ATOM 640 N N . LEU A 1 84 ? 5.363 -11.008 19.385 1.00 66.94 84 LEU A N 1
ATOM 641 C CA . LEU A 1 84 ? 6.506 -11.409 18.545 1.00 66.94 84 LEU A CA 1
ATOM 642 C C . LEU A 1 84 ? 7.066 -12.803 18.882 1.00 66.94 84 LEU 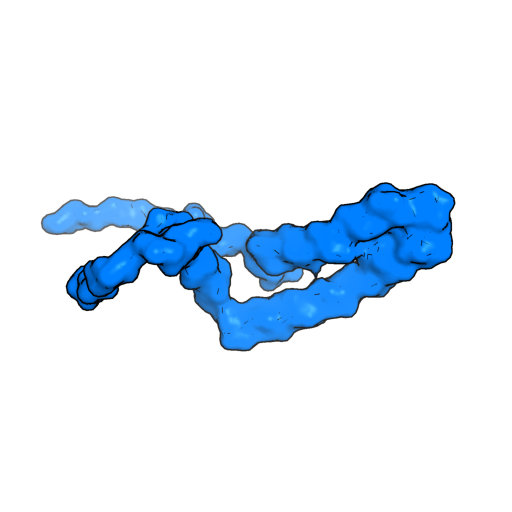A C 1
ATOM 644 O O . LEU A 1 84 ? 7.690 -13.434 18.040 1.00 66.94 84 LEU A O 1
ATOM 648 N N . ASN A 1 85 ? 6.823 -13.306 20.097 1.00 61.91 85 ASN A N 1
ATOM 649 C CA . ASN A 1 85 ? 7.273 -14.619 20.546 1.00 61.91 85 ASN A CA 1
ATOM 650 C C . ASN A 1 85 ? 6.088 -15.413 21.126 1.00 61.91 85 ASN A C 1
ATOM 652 O O . ASN A 1 85 ? 5.726 -15.278 22.297 1.00 61.91 85 ASN A O 1
ATOM 656 N N . ARG A 1 86 ? 5.435 -16.221 20.283 1.00 60.53 86 ARG A N 1
ATOM 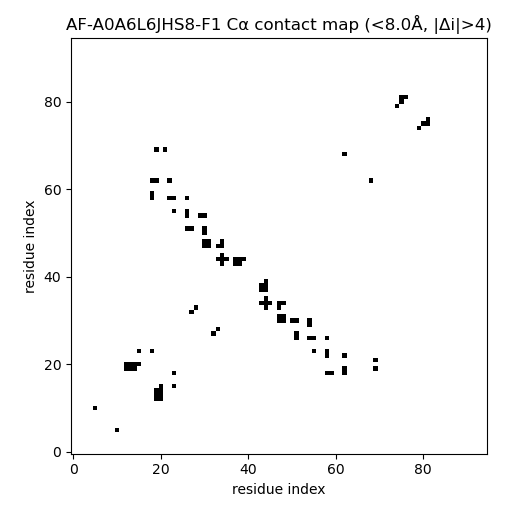657 C CA . ARG A 1 86 ? 4.239 -17.012 20.630 1.00 60.53 86 ARG A CA 1
ATOM 658 C C . ARG A 1 86 ? 4.547 -18.378 21.263 1.00 60.53 86 ARG A C 1
ATOM 660 O O . ARG A 1 86 ? 3.690 -19.250 21.249 1.00 60.53 86 ARG A O 1
ATOM 667 N N . SER A 1 87 ? 5.709 -18.571 21.894 1.00 55.38 87 SER A N 1
ATOM 668 C CA . SER A 1 87 ? 5.970 -19.807 22.658 1.00 55.38 87 SER A CA 1
ATOM 669 C C . SER A 1 87 ? 5.285 -19.846 24.036 1.00 55.38 87 SER A C 1
ATOM 671 O O . SER A 1 87 ? 5.212 -20.904 24.658 1.00 55.38 87 SER A O 1
ATOM 673 N N . ARG A 1 88 ? 4.753 -18.730 24.550 1.00 56.50 88 ARG A N 1
ATOM 674 C CA . ARG A 1 88 ? 4.046 -18.698 25.841 1.00 56.50 88 ARG A CA 1
ATOM 675 C C . ARG A 1 88 ? 2.820 -17.802 25.764 1.00 56.50 88 ARG A C 1
ATOM 677 O O . ARG A 1 88 ? 2.949 -16.589 25.883 1.00 56.50 88 ARG A O 1
ATOM 684 N N . ARG A 1 89 ? 1.631 -18.401 25.668 1.00 54.75 89 ARG A N 1
ATOM 685 C CA . ARG A 1 89 ? 0.487 -18.065 26.539 1.00 54.75 89 ARG A CA 1
ATOM 686 C C . ARG A 1 89 ? -0.704 -18.971 26.234 1.00 54.75 89 ARG A C 1
ATOM 688 O O . ARG A 1 89 ? -1.439 -18.764 25.275 1.00 54.75 89 ARG A O 1
ATOM 695 N N . LYS A 1 90 ? -0.887 -19.953 27.124 1.00 53.38 90 LYS A N 1
ATOM 696 C CA . LYS A 1 90 ? -2.181 -20.574 27.419 1.00 53.38 90 LYS A CA 1
ATOM 697 C C . LYS A 1 90 ? -3.220 -19.469 27.637 1.00 53.38 90 LYS A C 1
ATOM 699 O O . LYS A 1 90 ? -2.977 -18.575 28.441 1.00 53.38 90 LYS A O 1
ATOM 704 N N . GLY A 1 91 ? -4.337 -19.569 26.920 1.00 64.12 91 GLY A N 1
ATOM 705 C CA . GLY A 1 91 ? -5.636 -18.988 27.260 1.00 64.12 91 GLY A CA 1
ATOM 706 C C . GLY A 1 91 ? -5.665 -17.495 27.577 1.00 64.12 91 GLY A C 1
ATOM 707 O O . GLY A 1 91 ? -5.444 -17.085 28.712 1.00 64.12 91 GLY A O 1
ATOM 708 N N . ARG A 1 92 ? -6.099 -16.678 26.616 1.00 56.78 92 ARG A N 1
ATOM 709 C CA . ARG A 1 92 ? -6.823 -15.451 26.962 1.00 56.78 92 ARG A CA 1
ATOM 710 C C . ARG A 1 92 ? -8.191 -15.471 26.306 1.00 56.78 92 ARG A C 1
ATOM 712 O O . ARG A 1 92 ? -8.316 -15.387 25.091 1.00 56.78 92 ARG A O 1
ATOM 719 N N . ARG A 1 93 ? -9.186 -15.653 27.173 1.00 50.59 93 ARG A N 1
ATOM 720 C CA . ARG A 1 93 ? -10.611 -15.451 26.935 1.00 50.59 93 ARG A CA 1
ATOM 721 C C . ARG A 1 93 ? -10.804 -13.944 26.758 1.00 50.59 93 ARG A C 1
ATOM 723 O O . ARG A 1 93 ? -10.419 -13.188 27.646 1.00 50.59 93 ARG A O 1
ATOM 730 N N . TYR A 1 94 ? -11.314 -13.524 25.609 1.00 49.88 94 TYR A N 1
ATOM 731 C CA . TYR A 1 94 ? -11.737 -12.144 25.403 1.00 49.88 94 TYR A CA 1
ATOM 732 C C . TYR A 1 94 ? -13.153 -12.025 25.978 1.00 49.88 94 TYR A C 1
ATOM 734 O O . TYR A 1 94 ? -14.034 -12.779 25.563 1.00 49.88 94 TYR A O 1
ATOM 742 N N . VAL A 1 95 ? -13.319 -11.163 26.981 1.00 49.53 95 VAL A N 1
ATOM 743 C CA . VAL A 1 95 ? -14.612 -10.672 27.485 1.00 49.53 95 VAL A CA 1
ATOM 744 C C . VAL A 1 95 ? -14.702 -9.205 27.100 1.00 49.53 95 VAL A C 1
ATOM 746 O O . VAL A 1 95 ? -13.641 -8.540 27.197 1.00 49.53 95 VAL A O 1
#

Foldseek 3Di:
DDDDDDPVVVVDFDDDPNAGPVLVVVLCCQQVVQLVVCVVPVVRNVVSNVCSVVSVVVSVVVCVVPVCVVVVVVCCVPPPPPDPDPPDDDDDDDD

Radius of gyration: 18.96 Å; Cα contacts (8 Å, |Δi|>4): 53; chains: 1; bounding box: 47×38×46 Å